Protein 4O06 (pdb70)

InterPro domains:
  IPR001478 PDZ domain [SM00228] (98-194)
  IPR035269 26S Proteasome non-ATPase regulatory subunit 9 [PTHR12651] (26-219)
  IPR036034 PDZ superfamily [G3DSA:2.30.42.10] (119-220)
  IPR036034 PDZ superfamily [SSF50156] (132-205)
  IPR040815 Nas2, N-terminal [PF18265] (31-108)
  IPR041489 PDZ domain 6 [PF17820] (136-192)

Solvent-accessible surface area: 6698 Å² total; per-residue (Å²): 76,117,87,139,213,230,110,104,160,118,183,92,79,115,45,12,0,61,4,33,94,32,63,114,36,0,5,0,49,142,7,72,8,87,74,110,3,80,5,0,6,4,11,124,3,35,30,91,60,16,66,154,40,77,44,9,99,109,31,0,83,160,23,74,100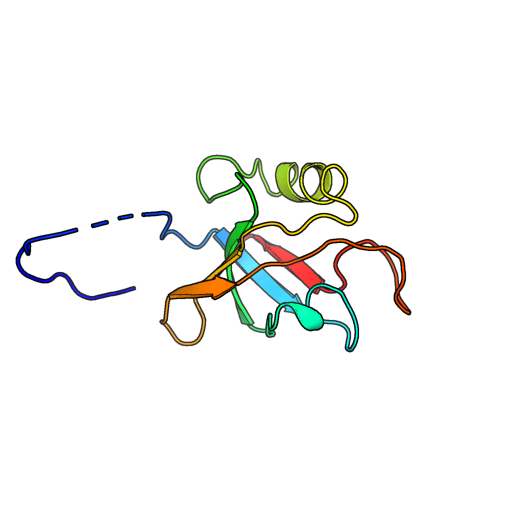,132,96,9,84,2,20,2,36,38,173,47,104,34,64,150,37,63,4,52,0,9,143,127,26,151,44,150,30,9,21,9,25,123,31,72,57,119

Sequence (102 aa):
GPLTRRASVGQYTIPFAFISEVVPGSPSSDKADIKVDDKLISIGNVHAANHSKLQNIQMVVVMKNNEDRPPLPVLLLREGQQILKTSSLTPSRNWNGRGLLGCRIQEL

Foldseek 3Di:
DDDDDDDDPDDWDDFWKFWQFADPPALQVVQVHDHGKTWADKAPDGNVPCVQVPVVLVVLVVQAQHWIWTWIADPNDIDITITHFYDPTPDDGRGRIDMHTD

CATH classification: 2.30.42.10

Nearest PDB structures (foldseek):
  4o06-assembly1_A  TM=1.010E+00  e=8.317E-19  Saccharomyces cerevisiae S288C
  5gmj-assembly1_B  TM=7.385E-01  e=9.174E-07  Mus musculus
  3wkm-assembly1_A  TM=7.591E-01  e=1.259E-03  Aquifex aeolicus VF5
  6al0-assembly1_A  TM=7.438E-01  e=6.830E-04  Aquifex aeolicus VF5
  6icf-assembly1_A  TM=7.318E-01  e=1.407E-03  Aquifex aeolicus VF5

GO terms:
  GO:0005634 nucleus (C, IDA)
  GO:0005737 cytoplasm (C, IDA)
  GO:0005829 cytosol (C, IDA)
  GO:0070682 proteasome regulatory particle assembly (P, IDA)
  GO:0044183 protein folding chaperone (F, IGI)
  GO:0070682 proteasome regulatory particle assembly (P, IGI)
  GO:0070682 proteasome regulatory particle assembly (P, IMP)
  GO:0005515 protein binding (F, IPI)

Organism: Saccharomyces cerevisiae (strain ATCC 204508 / S288c) (NCBI:txid559292)

Secondary structure (DSSP, 8-state):
-PPP------------EEEEEE-TTSHHHHTT--TTPEEEEETTB-TTTSTTTHHHHHHHHHTTTS-EEEEEEETTEEEEEEE---S-SSSSSSS-EEEEE-

Radius of gyration: 13.94 Å; Cα contacts (8 Å, |Δi|>4): 213; chains: 1; bounding box: 28×45×28 Å

Structure (mmCIF, N/CA/C/O backbone):
data_4O06
#
_entry.id   4O06
#
_cell.length_a   39.968
_cell.length_b   39.968
_cell.length_c   115.827
_cell.angle_alpha   90.000
_cell.angle_beta   90.000
_cell.angle_gamma   90.000
#
_symmetry.space_group_name_H-M   'P 41 21 2'
#
loop_
_entity.id
_entity.type
_entity.pdbx_description
1 polymer 'Probable 26S proteasome regulatory subunit p27'
2 non-polymer 'TETRAETHYLENE GLYCOL'
3 non-polymer 'SULFATE ION'
4 water water
#
loop_
_atom_site.group_PDB
_atom_site.id
_atom_site.type_symbol
_atom_site.label_atom_id
_atom_site.label_alt_id
_atom_site.label_comp_id
_atom_site.label_asym_id
_atom_site.label_entity_id
_atom_site.label_seq_id
_atom_site.pdbx_PDB_ins_code
_atom_site.Cartn_x
_atom_site.Cartn_y
_atom_site.Cartn_z
_atom_site.occupancy
_atom_site.B_iso_or_equiv
_atom_site.auth_seq_id
_atom_site.auth_comp_id
_atom_site.auth_asym_id
_atom_site.auth_atom_id
_atom_site.pdbx_PDB_model_num
ATOM 1 N N . GLY A 1 1 ? 5.190 -33.403 -18.751 1.00 24.58 115 GLY A N 1
ATOM 2 C CA . GLY A 1 1 ? 4.991 -34.278 -17.612 1.00 23.31 115 GLY A CA 1
ATOM 3 C C . GLY A 1 1 ? 5.343 -35.706 -17.978 1.00 22.24 115 GLY A C 1
ATOM 4 O O . GLY A 1 1 ? 5.648 -36.001 -19.129 1.00 23.32 115 GLY A O 1
ATOM 5 N N . PRO A 1 2 ? 5.279 -36.614 -17.010 1.00 21.95 116 PRO A N 1
ATOM 6 C CA . PRO A 1 2 ? 5.675 -37.999 -17.290 1.00 22.69 116 PRO A CA 1
ATOM 7 C C . PRO A 1 2 ? 4.745 -38.652 -18.295 1.00 22.22 116 PRO A C 1
ATOM 8 O O . PRO A 1 2 ? 3.550 -38.365 -18.345 1.00 21.34 116 PRO A O 1
ATOM 12 N N . LEU A 1 3 ? 5.315 -39.537 -19.110 1.00 23.07 117 LEU A N 1
ATOM 13 C CA . LEU A 1 3 ? 4.516 -40.333 -20.018 1.00 23.43 117 LEU A CA 1
ATOM 14 C C . LEU A 1 3 ? 3.701 -41.351 -19.218 1.00 21.27 117 LEU A C 1
ATOM 15 O O . LEU A 1 3 ? 4.036 -41.733 -18.084 1.00 22.00 117 LEU A O 1
ATOM 17 N N . THR A 1 4 ? 2.601 -41.768 -19.809 1.00 19.36 118 THR A N 1
ATOM 18 C CA . THR A 1 4 ? 1.745 -42.742 -19.164 1.00 19.17 118 THR A CA 1
ATOM 19 C C . THR A 1 4 ? 2.431 -44.080 -19.195 1.00 20.07 118 THR A C 1
ATOM 20 O O . THR A 1 4 ? 2.948 -44.507 -20.236 1.00 21.65 118 THR A O 1
ATOM 24 N N . ARG A 1 5 ? 2.454 -44.722 -18.041 1.00 20.54 119 ARG A N 1
ATOM 25 C CA . ARG A 1 5 ? 2.979 -46.064 -17.891 1.00 20.98 119 ARG A CA 1
ATOM 26 C C . ARG A 1 5 ? 1.863 -46.971 -17.402 1.00 21.37 119 ARG A C 1
ATOM 27 O O . ARG A 1 5 ? 0.878 -46.520 -16.814 1.00 21.57 119 ARG A O 1
ATOM 35 N N . ARG A 1 6 ? 2.020 -48.269 -17.641 1.00 21.51 120 ARG A N 1
ATOM 36 C CA . ARG A 1 6 ? 1.073 -49.217 -17.083 1.00 22.22 120 ARG A CA 1
ATOM 37 C C . ARG A 1 6 ? 1.096 -49.085 -15.566 1.00 20.57 120 ARG A C 1
ATOM 38 O O . ARG A 1 6 ? 2.150 -48.821 -14.979 1.00 19.96 120 ARG A O 1
ATOM 46 N N . ALA A 1 7 ? -0.069 -49.243 -14.927 1.00 20.95 121 ALA A N 1
ATOM 47 C CA . ALA A 1 7 ? -0.159 -49.074 -13.483 1.00 21.12 121 ALA A CA 1
ATOM 48 C C . ALA A 1 7 ? 0.759 -50.065 -12.790 1.00 19.42 121 ALA A C 1
ATOM 49 O O . ALA A 1 7 ? 0.993 -51.182 -13.271 1.00 19.02 121 ALA A O 1
ATOM 51 N N . SER A 1 8 ? 1.273 -49.659 -11.637 1.00 20.18 122 SER A N 1
ATOM 52 C CA . SER A 1 8 ? 2.223 -50.487 -10.918 1.00 20.34 122 SER A CA 1
ATOM 53 C C . SER A 1 8 ? 1.880 -50.530 -9.438 1.00 20.01 122 SER A C 1
ATOM 54 O O . SER A 1 8 ? 1.127 -49.703 -8.921 1.00 21.45 122 SER A O 1
ATOM 57 N N . VAL A 1 9 ? 2.446 -51.530 -8.767 1.00 18.83 123 VAL A N 1
ATOM 58 C CA . VAL A 1 9 ? 2.254 -51.656 -7.325 1.00 21.47 123 VAL A CA 1
ATOM 59 C C . VAL A 1 9 ? 2.906 -50.468 -6.637 1.00 25.90 123 VAL A C 1
ATOM 60 O O . VAL A 1 9 ? 4.055 -50.110 -6.927 1.00 26.82 123 VAL A O 1
ATOM 64 N N . GLY A 1 10 ? 2.172 -49.847 -5.733 1.00 28.82 124 GLY A N 1
ATOM 65 C CA . GLY A 1 10 ? 2.701 -48.764 -4.924 1.00 30.27 124 GLY A CA 1
ATOM 66 C C . GLY A 1 10 ? 1.563 -48.056 -4.231 1.00 31.87 124 GLY A C 1
ATOM 67 O O . GLY A 1 10 ? 0.583 -48.693 -3.837 1.00 32.69 124 GLY A O 1
ATOM 68 N N . GLN A 1 15 ? -1.431 -35.335 -6.354 1.00 26.38 129 GLN A N 1
ATOM 69 C CA . GLN A 1 15 ? -0.240 -34.773 -6.981 1.00 26.07 129 GLN A CA 1
ATOM 70 C C . GLN A 1 15 ? -0.635 -33.807 -8.084 1.00 23.82 129 GLN A C 1
ATOM 71 O O . GLN A 1 15 ? -1.230 -34.206 -9.102 1.00 25.93 129 GLN A O 1
ATOM 77 N N . TYR A 1 16 ? -0.252 -32.541 -7.936 1.00 20.97 130 TYR A N 1
ATOM 78 C CA . TYR A 1 16 ? -0.597 -31.543 -8.940 1.00 17.13 130 TYR A CA 1
ATOM 79 C C . TYR A 1 16 ? 0.344 -31.588 -10.133 1.00 14.55 130 TYR A C 1
ATOM 80 O O . TYR A 1 16 ? 1.539 -31.857 -10.003 1.00 15.27 130 TYR A O 1
ATOM 89 N N . THR A 1 17 ? -0.214 -31.269 -11.315 1.00 13.22 131 THR A N 1
ATOM 90 C CA . THR A 1 17 ? 0.526 -31.371 -12.565 1.00 12.47 131 THR A CA 1
ATOM 91 C C . THR A 1 17 ? 0.323 -30.207 -13.520 1.00 10.88 131 THR A C 1
ATOM 92 O O . THR A 1 17 ? 1.090 -30.085 -14.469 1.00 13.17 131 THR A O 1
ATOM 96 N N . ILE A 1 18 ? -0.667 -29.357 -13.325 1.00 9.94 132 ILE A N 1
ATOM 97 C CA . ILE A 1 18 ? -1.070 -28.383 -14.334 1.00 9.45 132 ILE A CA 1
ATOM 98 C C . ILE A 1 18 ? -0.303 -27.085 -14.085 1.00 8.90 132 ILE A C 1
ATOM 99 O O . ILE A 1 18 ? -0.507 -26.447 -13.034 1.00 9.03 132 ILE A O 1
ATOM 104 N N . PRO A 1 19 ? 0.559 -26.642 -14.982 1.00 8.58 133 PRO A N 1
ATOM 105 C CA . PRO A 1 19 ? 1.199 -25.341 -14.775 1.00 9.01 133 PRO A CA 1
ATOM 106 C C . PRO A 1 19 ? 0.190 -24.215 -14.807 1.00 9.00 133 PRO A C 1
ATOM 107 O O . PRO A 1 19 ? -0.749 -24.247 -15.598 1.00 10.17 133 PRO A O 1
ATOM 111 N N . PHE A 1 20 ? 0.412 -23.174 -13.988 1.00 9.35 134 PHE A N 1
ATOM 112 C CA . PHE A 1 20 ? -0.466 -22.027 -14.011 1.00 10.46 134 PHE A CA 1
ATOM 113 C C . PHE A 1 20 ? 0.241 -20.691 -14.011 1.00 10.36 134 PHE A C 1
ATOM 114 O O . PHE A 1 20 ? -0.421 -19.676 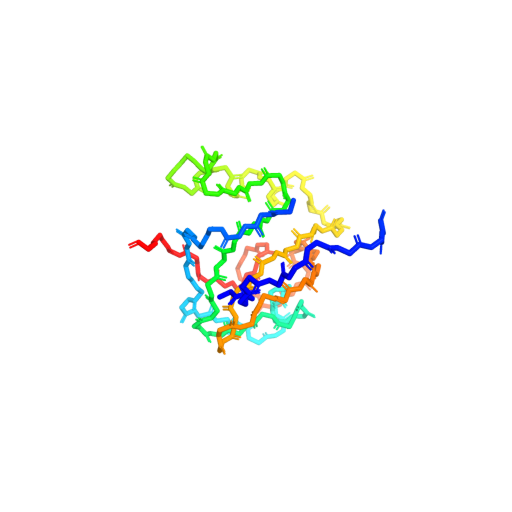-14.223 1.00 12.72 134 PHE A O 1
ATOM 122 N N . ALA A 1 21 ? 1.532 -20.636 -13.749 1.00 9.51 135 ALA A N 1
ATOM 123 C CA . ALA A 1 21 ? 2.256 -19.381 -13.685 1.00 9.95 135 ALA A CA 1
ATOM 124 C C . ALA A 1 21 ? 3.687 -19.653 -14.099 1.00 9.93 135 ALA A C 1
ATOM 125 O O . ALA A 1 21 ? 4.116 -20.792 -14.226 1.00 9.85 135 ALA A O 1
ATOM 127 N N . PHE A 1 22 ? 4.434 -18.591 -14.311 1.00 10.79 136 PHE A N 1
ATOM 128 C CA . PHE A 1 22 ? 5.836 -18.784 -14.603 1.00 12.74 136 PHE A CA 1
ATOM 129 C C . PHE A 1 22 ? 6.661 -17.748 -13.875 1.00 11.01 136 PHE A C 1
ATOM 130 O O . PHE A 1 22 ? 6.180 -16.680 -13.492 1.00 11.49 136 PHE A O 1
ATOM 138 N N . ILE A 1 23 ? 7.915 -18.112 -13.696 1.00 10.38 137 ILE A N 1
ATOM 139 C CA . ILE A 1 23 ? 8.868 -17.341 -12.918 1.00 10.96 137 ILE A CA 1
ATOM 140 C C . ILE A 1 23 ? 9.708 -16.561 -13.927 1.00 12.09 137 ILE A C 1
ATOM 141 O O . ILE A 1 23 ? 10.457 -17.147 -14.701 1.00 12.45 137 ILE A O 1
ATOM 146 N N . SER A 1 24 ? 9.594 -15.228 -13.993 1.00 14.73 138 SER A N 1
ATOM 147 C CA . SER A 1 24 ? 10.329 -14.447 -15.006 1.00 16.69 138 SER A CA 1
ATOM 148 C C . SER A 1 24 ? 11.592 -13.800 -14.458 1.00 16.45 138 SER A C 1
ATOM 149 O O . SER A 1 24 ? 12.437 -13.388 -15.252 1.00 18.43 138 SER A O 1
ATOM 152 N N . GLU A 1 25 ? 11.748 -13.721 -13.126 1.00 14.22 139 GLU A N 1
ATOM 153 C CA . GLU A 1 25 ? 12.943 -13.087 -12.591 1.00 13.50 139 GLU A CA 1
ATOM 154 C C . GLU A 1 25 ? 13.161 -13.739 -11.218 1.00 13.80 139 GLU A C 1
ATOM 155 O O . GLU A 1 25 ? 12.198 -14.132 -10.538 1.00 15.61 139 GLU A O 1
ATOM 161 N N . VAL A 1 26 ? 14.428 -13.848 -10.797 1.00 10.91 140 VAL A N 1
ATOM 162 C CA . VAL A 1 26 ? 14.808 -14.378 -9.473 1.00 10.82 140 VAL A CA 1
ATOM 163 C C . VAL A 1 26 ? 15.961 -13.534 -8.948 1.00 11.69 140 VAL A C 1
ATOM 164 O O . VAL A 1 26 ? 17.001 -13.441 -9.603 1.00 13.25 140 VAL A O 1
ATOM 168 N N . VAL A 1 27 ? 15.788 -12.935 -7.775 1.00 12.11 141 VAL A N 1
ATOM 169 C CA . VAL A 1 27 ? 16.839 -12.108 -7.181 1.00 13.22 141 VAL A CA 1
ATOM 170 C C . VAL A 1 27 ? 17.846 -13.017 -6.484 1.00 13.12 141 VAL A C 1
ATOM 171 O O . VAL A 1 27 ? 17.448 -13.849 -5.656 1.00 12.63 141 VAL A O 1
ATOM 175 N N . PRO A 1 28 ? 19.145 -12.872 -6.749 1.00 14.31 142 PRO A N 1
ATOM 176 C CA . PRO A 1 28 ? 20.117 -13.705 -6.043 1.00 15.33 142 PRO A CA 1
ATOM 177 C C . PRO A 1 28 ? 20.000 -13.503 -4.541 1.00 15.73 142 PRO A C 1
ATOM 178 O O . PRO A 1 28 ? 19.871 -12.374 -4.056 1.00 16.86 142 PRO A O 1
ATOM 182 N N . GLY A 1 29 ? 20.065 -14.604 -3.792 1.00 15.13 143 GLY A N 1
ATOM 183 C CA . GLY A 1 29 ? 20.030 -14.564 -2.347 1.00 15.64 143 GLY A CA 1
ATOM 184 C C . GLY A 1 29 ? 18.644 -14.513 -1.757 1.00 13.61 143 GLY A C 1
ATOM 185 O O . GLY A 1 29 ? 18.508 -14.501 -0.527 1.00 15.74 143 GLY A O 1
ATOM 186 N N . SER A 1 30 ? 17.618 -14.469 -2.583 1.00 11.59 144 SER A N 1
ATOM 187 C CA . SER A 1 30 ? 16.259 -14.421 -2.096 1.00 10.91 144 SER A CA 1
ATOM 188 C C . SER A 1 30 ? 15.785 -15.785 -1.660 1.00 9.74 144 SER A C 1
ATOM 189 O O . SER A 1 30 ? 16.387 -16.806 -1.987 1.00 10.03 144 SER A O 1
ATOM 192 N N . PRO A 1 31 ? 14.642 -15.827 -0.977 1.00 10.10 145 PRO A N 1
ATOM 193 C CA . PRO A 1 31 ? 14.052 -17.119 -0.632 1.00 9.57 145 PRO A CA 1
ATOM 194 C C . PRO A 1 31 ? 13.804 -18.001 -1.852 1.00 9.56 145 PRO A C 1
ATOM 195 O O . PRO A 1 31 ? 14.001 -19.220 -1.808 1.00 9.53 145 PRO A O 1
ATOM 199 N N . SER A 1 32 ? 13.392 -17.400 -2.960 1.00 8.47 146 SER A N 1
ATOM 200 C CA A SER A 1 32 ? 13.157 -18.181 -4.165 0.57 8.63 146 SER A CA 1
ATOM 201 C CA B SER A 1 32 ? 13.161 -18.173 -4.172 0.43 8.68 146 SER A CA 1
ATOM 202 C C . SER A 1 32 ? 14.457 -18.738 -4.722 1.00 8.42 146 SER A C 1
ATOM 203 O O . SER A 1 32 ? 14.512 -19.896 -5.138 1.00 8.54 146 SER A O 1
ATOM 208 N N . ASP A 1 33 ? 15.515 -17.950 -4.720 1.00 8.51 147 ASP A N 1
ATOM 209 C CA . ASP A 1 33 ? 16.797 -18.462 -5.133 1.00 9.39 147 ASP A CA 1
ATOM 210 C C . ASP A 1 33 ? 17.234 -19.612 -4.237 1.00 9.23 147 ASP A C 1
ATOM 211 O O . ASP A 1 33 ? 17.721 -20.653 -4.713 1.00 9.98 147 ASP A O 1
ATOM 216 N N . LYS A 1 34 ? 17.064 -19.450 -2.922 1.00 9.70 148 LYS A N 1
ATOM 217 C CA . LYS A 1 34 ? 17.478 -20.473 -1.968 1.00 10.28 148 LYS A CA 1
ATOM 218 C C . LYS A 1 34 ? 16.708 -21.764 -2.145 1.00 9.69 148 LYS A C 1
ATOM 219 O O . LYS A 1 34 ? 17.255 -22.840 -1.878 1.00 11.30 148 LYS A O 1
ATOM 225 N N . ALA A 1 35 ? 15.468 -21.691 -2.607 1.00 9.25 149 ALA A N 1
ATOM 226 C CA . ALA A 1 35 ? 14.625 -22.834 -2.914 1.00 9.55 149 ALA A CA 1
ATOM 227 C C . ALA A 1 35 ? 15.007 -23.506 -4.228 1.00 9.95 149 ALA A C 1
ATOM 228 O O . ALA A 1 35 ? 14.386 -24.499 -4.631 1.00 11.25 149 ALA A O 1
ATOM 230 N N . ASP A 1 36 ? 16.015 -22.990 -4.902 1.00 9.68 150 ASP A N 1
ATOM 231 C CA . ASP A 1 36 ? 16.490 -23.512 -6.184 1.00 10.90 150 ASP A CA 1
ATOM 232 C C . ASP A 1 36 ? 15.550 -23.218 -7.337 1.00 11.03 150 ASP A C 1
ATOM 233 O O . ASP A 1 36 ? 15.640 -23.897 -8.348 1.00 13.20 150 ASP A O 1
ATOM 238 N N . ILE A 1 37 ? 14.701 -22.225 -7.218 1.00 9.37 151 ILE A N 1
ATOM 239 C CA . ILE A 1 37 ? 13.828 -21.818 -8.308 1.00 9.34 151 ILE A CA 1
ATOM 240 C C . ILE A 1 37 ? 14.621 -21.041 -9.350 1.00 9.44 151 ILE A C 1
ATOM 241 O O . ILE A 1 37 ? 15.494 -20.249 -9.014 1.00 10.49 151 ILE A O 1
ATOM 246 N N . LYS A 1 38 ? 14.312 -21.272 -10.620 1.00 9.91 152 LYS A N 1
ATOM 247 C CA . LYS A 1 38 ? 15.054 -20.714 -11.740 1.00 10.41 152 LYS A CA 1
ATOM 248 C C . LYS A 1 38 ? 14.122 -19.941 -12.652 1.00 9.39 152 LYS A C 1
ATOM 249 O O . LYS A 1 38 ? 12.943 -20.275 -12.815 1.00 9.70 152 LYS A O 1
ATOM 255 N N . VAL A 1 39 ? 14.674 -18.933 -13.308 1.00 10.00 153 VAL A N 1
ATOM 256 C CA . VAL A 1 39 ? 13.936 -18.232 -14.342 1.00 10.81 153 VAL A CA 1
ATOM 257 C C . VAL A 1 39 ? 13.452 -19.220 -15.382 1.00 10.54 153 VAL A C 1
ATOM 258 O O . VAL A 1 39 ? 14.153 -20.163 -15.741 1.00 11.14 153 VAL A O 1
ATOM 262 N N . ASP A 1 40 ? 12.215 -19.026 -15.822 1.00 10.68 154 ASP A N 1
ATOM 263 C CA . ASP A 1 40 ? 11.501 -19.841 -16.807 1.00 12.26 154 ASP A CA 1
ATOM 264 C C . ASP A 1 40 ? 10.892 -21.095 -16.213 1.00 10.93 154 ASP A C 1
ATOM 265 O O . ASP A 1 40 ? 10.187 -21.802 -16.945 1.00 12.84 154 ASP A O 1
ATOM 270 N N . ASP A 1 41 ? 11.107 -21.395 -14.935 1.00 9.40 155 ASP A N 1
ATOM 271 C CA . ASP A 1 41 ? 10.317 -22.446 -14.332 1.00 8.85 155 ASP A CA 1
ATOM 272 C C . ASP A 1 41 ? 8.846 -22.079 -14.448 1.00 8.82 155 ASP A C 1
ATOM 273 O O . ASP A 1 41 ? 8.458 -20.921 -14.329 1.00 10.23 155 ASP A O 1
ATOM 278 N N . LYS A 1 42 ? 8.020 -23.087 -14.617 1.00 8.66 156 LYS A N 1
ATOM 279 C CA . LYS A 1 42 ? 6.569 -22.926 -14.532 1.00 8.78 156 LYS A CA 1
ATOM 280 C C . LYS A 1 42 ? 6.100 -23.440 -13.178 1.00 9.00 156 LYS A C 1
ATOM 281 O O . LYS A 1 42 ? 6.510 -24.509 -12.732 1.00 13.44 156 LYS A O 1
ATOM 287 N N . LEU A 1 43 ? 5.269 -22.677 -12.514 1.00 8.36 157 LEU A N 1
ATOM 288 C CA . LEU A 1 43 ? 4.760 -23.032 -11.211 1.00 8.41 157 LEU A CA 1
ATOM 289 C C . LEU A 1 43 ? 3.532 -23.920 -11.361 1.00 8.41 157 LEU A C 1
ATOM 290 O O . LEU A 1 43 ? 2.586 -23.575 -12.083 1.00 9.33 157 LEU A O 1
ATOM 295 N N . ILE A 1 44 ? 3.544 -25.048 -10.659 1.00 8.14 158 ILE A N 1
ATOM 296 C CA . ILE A 1 44 ? 2.417 -25.983 -10.582 1.00 8.92 158 ILE A CA 1
ATOM 297 C C . ILE A 1 44 ? 1.704 -25.869 -9.233 1.00 9.61 158 ILE A C 1
ATOM 298 O O . ILE A 1 44 ? 0.480 -25.931 -9.156 1.00 10.92 158 ILE A O 1
ATOM 303 N N . SER A 1 45 ? 2.437 -25.643 -8.136 1.00 9.56 159 SER A N 1
ATOM 304 C CA . SER A 1 45 ? 1.765 -25.4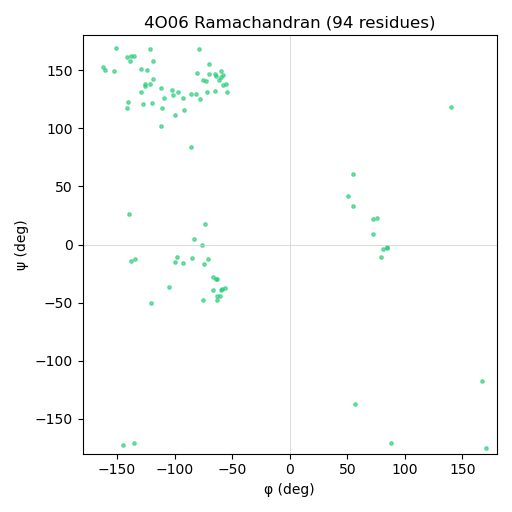27 -6.853 1.00 9.98 159 SER A CA 1
ATOM 305 C C . SER A 1 45 ? 2.709 -24.730 -5.898 1.00 8.95 159 SER A C 1
ATOM 306 O O . SER A 1 45 ? 3.929 -24.889 -5.973 1.00 8.76 159 SER A O 1
ATOM 309 N N . ILE A 1 46 ? 2.128 -23.952 -4.991 1.00 10.28 160 ILE A N 1
ATOM 310 C CA . ILE A 1 46 ? 2.871 -23.346 -3.887 1.00 10.62 160 ILE A CA 1
ATOM 311 C C . ILE A 1 46 ? 1.955 -23.414 -2.675 1.00 11.73 160 ILE A C 1
ATOM 312 O O . ILE A 1 46 ? 0.825 -22.918 -2.718 1.00 12.37 160 ILE A O 1
ATOM 317 N N . GLY A 1 47 ? 2.391 -24.140 -1.659 1.00 13.07 161 GLY A N 1
ATOM 318 C CA . GLY A 1 47 ? 1.459 -24.446 -0.588 1.00 15.27 161 GLY A CA 1
ATOM 319 C C . GLY A 1 47 ? 0.248 -25.140 -1.152 1.00 16.41 161 GLY A C 1
ATOM 320 O O . GLY A 1 47 ? 0.343 -26.033 -1.996 1.00 16.03 161 GLY A O 1
ATOM 321 N N . ASN A 1 48 ? -0.925 -24.735 -0.674 1.00 18.71 162 ASN A N 1
ATOM 322 C CA . ASN A 1 48 ? -2.175 -25.318 -1.137 1.00 20.19 162 ASN A CA 1
ATOM 323 C C . ASN A 1 48 ? -2.694 -24.707 -2.418 1.00 19.06 162 ASN A C 1
ATOM 324 O O . ASN A 1 48 ? -3.805 -25.076 -2.844 1.00 21.03 162 ASN A O 1
ATOM 329 N N . VAL A 1 49 ? -1.932 -23.786 -3.044 1.00 16.85 163 VAL A N 1
ATOM 330 C CA . VAL A 1 49 ? -2.373 -23.062 -4.237 1.00 14.93 163 VAL A CA 1
ATOM 331 C C . VAL A 1 49 ? -1.896 -23.805 -5.488 1.00 13.36 163 VAL A C 1
ATOM 332 O O . VAL A 1 49 ? -0.699 -24.078 -5.644 1.00 12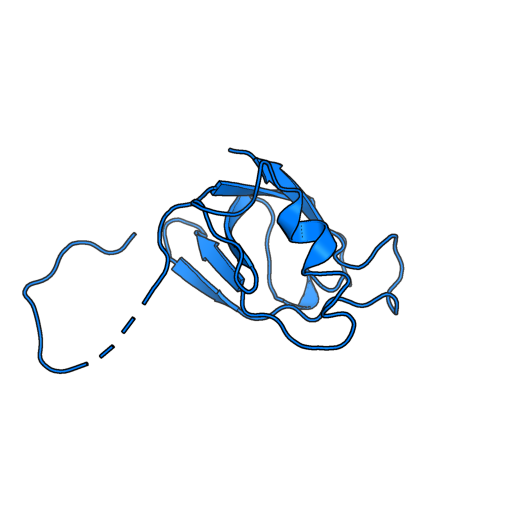.84 163 VAL A O 1
ATOM 336 N N . HIS A 1 50 ? -2.834 -24.107 -6.378 1.00 13.22 164 HIS A N 1
ATOM 337 C CA . HIS A 1 50 ? -2.564 -24.815 -7.612 1.00 13.41 164 HIS A CA 1
ATOM 338 C C . HIS A 1 50 ? -3.491 -24.267 -8.685 1.00 12.53 164 HIS A C 1
ATOM 339 O O . HIS A 1 50 ? -4.129 -23.240 -8.507 1.00 13.53 164 HIS A O 1
ATOM 346 N N . ALA A 1 51 ? -3.503 -24.911 -9.859 1.00 12.44 165 ALA A N 1
ATOM 347 C CA . ALA A 1 51 ? -4.132 -24.275 -11.014 1.00 13.02 165 ALA A CA 1
ATOM 348 C C . ALA A 1 51 ? -5.586 -23.970 -10.749 1.00 15.40 165 ALA A C 1
ATOM 349 O O . ALA A 1 51 ? -6.087 -22.963 -11.230 1.00 16.76 165 ALA A O 1
ATOM 351 N N . ALA A 1 52 ? -6.293 -24.862 -10.042 1.00 16.32 166 ALA A N 1
ATOM 352 C CA . ALA A 1 52 ? -7.719 -24.699 -9.812 1.00 18.13 166 ALA A CA 1
ATOM 353 C C . ALA A 1 52 ? -8.074 -23.630 -8.775 1.00 17.60 166 ALA A C 1
ATOM 354 O O . ALA A 1 52 ? -9.239 -23.229 -8.737 1.00 19.07 166 ALA A O 1
ATOM 356 N N . ASN A 1 53 ? -7.138 -23.168 -7.914 1.00 16.65 167 ASN A N 1
ATOM 357 C CA . ASN A 1 53 ? -7.555 -22.326 -6.794 1.00 17.09 167 ASN A CA 1
ATOM 358 C C . ASN A 1 53 ? -6.617 -21.165 -6.503 1.00 18.03 167 ASN A C 1
ATOM 359 O O . ASN A 1 53 ? -6.551 -20.701 -5.357 1.00 21.71 167 ASN A O 1
ATOM 364 N N . HIS A 1 54 ? -5.869 -20.668 -7.481 1.00 17.41 168 HIS A N 1
ATOM 365 C CA . HIS A 1 54 ? -4.956 -19.556 -7.190 1.00 16.70 168 HIS A CA 1
ATOM 366 C C . HIS A 1 54 ? -5.635 -18.194 -7.261 1.00 18.72 168 HIS A C 1
ATOM 367 O O . HIS A 1 54 ? -5.049 -17.212 -6.774 1.00 19.47 168 HIS A O 1
ATOM 374 N N . SER A 1 55 ? -6.860 -18.130 -7.794 1.00 20.07 169 SER A N 1
ATOM 375 C CA . SER A 1 55 ? -7.663 -16.915 -7.835 1.00 22.47 169 SER A CA 1
ATOM 376 C C . SER A 1 55 ? -6.895 -15.773 -8.499 1.00 21.91 169 SER A C 1
ATOM 377 O O . SER A 1 55 ? -6.641 -14.727 -7.892 1.00 23.18 169 SER A O 1
ATOM 380 N N . LYS A 1 56 ? -6.523 -15.999 -9.766 1.00 21.94 170 LYS A N 1
ATOM 381 C CA . LYS A 1 56 ? -5.759 -15.014 -10.541 1.00 21.90 170 LYS A CA 1
ATOM 382 C C . LYS A 1 56 ? -4.540 -14.528 -9.760 1.00 21.06 170 LYS A C 1
ATOM 383 O O . LYS A 1 56 ? -4.250 -13.330 -9.712 1.00 22.35 170 LYS A O 1
ATOM 389 N N . LEU A 1 57 ? -3.867 -15.467 -9.096 1.00 18.33 171 LEU A N 1
ATOM 390 C CA . LEU A 1 57 ? -2.645 -15.304 -8.311 1.00 18.35 171 LEU A CA 1
ATOM 391 C C . LEU A 1 57 ? -2.840 -14.726 -6.919 1.00 20.25 171 LEU A C 1
ATOM 392 O O . LEU A 1 57 ? -1.880 -14.751 -6.136 1.00 20.76 171 LEU A O 1
ATOM 397 N N . GLN A 1 58 ? -4.019 -14.210 -6.569 1.00 21.80 172 GLN A N 1
ATOM 398 C CA . GLN A 1 58 ? -4.148 -13.511 -5.289 1.00 23.62 172 GLN A CA 1
ATOM 399 C C . GLN A 1 58 ? -3.903 -14.440 -4.107 1.00 22.68 172 GLN A C 1
ATOM 400 O O . GLN A 1 58 ? -3.404 -14.012 -3.053 1.00 24.65 172 GLN A O 1
ATOM 403 N N . ASN A 1 59 ? -4.214 -15.716 -4.263 1.00 22.68 173 ASN A N 1
ATOM 404 C CA . ASN A 1 59 ? -4.015 -16.610 -3.145 1.00 22.97 173 ASN A CA 1
ATOM 405 C C . ASN A 1 59 ? -2.549 -16.861 -2.863 1.00 22.43 173 ASN A C 1
ATOM 406 O O . ASN A 1 59 ? -2.217 -17.351 -1.779 1.00 24.28 173 ASN A O 1
ATOM 411 N N . ILE A 1 60 ? -1.647 -16.483 -3.755 1.00 19.94 174 ILE A N 1
ATOM 412 C CA . ILE A 1 60 ? -0.233 -16.714 -3.494 1.00 17.06 174 ILE A CA 1
ATOM 413 C C . ILE A 1 60 ? 0.294 -15.723 -2.476 1.00 17.57 174 ILE A C 1
ATOM 414 O O . ILE A 1 60 ? 0.990 -16.107 -1.536 1.00 16.13 174 ILE A O 1
ATOM 419 N N . GLN A 1 61 ? -0.002 -14.439 -2.643 1.00 19.12 175 GLN A N 1
ATOM 420 C CA . GLN A 1 61 ? 0.523 -13.456 -1.707 1.00 22.65 175 GLN A CA 1
ATOM 421 C C . GLN A 1 61 ? 0.039 -13.761 -0.300 1.00 22.95 175 GLN A C 1
ATOM 422 O O . GLN A 1 61 ? 0.809 -13.678 0.671 1.00 22.20 175 GLN A O 1
ATOM 428 N N . MET A 1 62 ? -1.220 -14.184 -0.186 1.00 24.65 176 MET A N 1
ATOM 429 C CA . MET A 1 62 ? -1.789 -14.527 1.112 1.00 25.73 176 MET A CA 1
ATOM 430 C C . MET A 1 62 ? -1.053 -15.698 1.736 1.00 24.01 176 MET A C 1
ATOM 431 O O . MET A 1 62 ? -0.704 -15.679 2.932 1.00 24.88 176 MET A O 1
ATOM 436 N N . VAL A 1 63 ? -0.833 -16.750 0.956 1.00 21.54 177 VAL A N 1
ATOM 437 C CA . VAL A 1 63 ? -0.234 -17.966 1.478 1.00 19.87 177 VAL A CA 1
ATOM 438 C C . VAL A 1 63 ? 1.202 -17.719 1.894 1.00 16.07 177 VAL A C 1
ATOM 439 O O . VAL A 1 63 ? 1.655 -18.210 2.934 1.00 15.77 177 VAL A O 1
ATOM 443 N N . VAL A 1 64 ? 1.938 -16.930 1.123 1.00 13.54 178 VAL A N 1
ATOM 444 C CA A VAL A 1 64 ? 3.327 -16.635 1.439 0.46 12.58 178 VAL A CA 1
ATOM 445 C CA B VAL A 1 64 ? 3.327 -16.705 1.507 0.54 13.02 178 VAL A CA 1
ATOM 446 C C . VAL A 1 64 ? 3.427 -15.808 2.724 1.00 13.22 178 VAL A C 1
ATOM 447 O O . VAL A 1 64 ? 4.290 -16.036 3.575 1.00 13.02 178 VAL A O 1
ATOM 454 N N . MET A 1 65 ? 2.546 -14.819 2.867 1.00 14.36 179 MET A N 1
ATOM 455 C CA . MET A 1 65 ? 2.569 -14.006 4.080 1.00 16.17 179 MET A CA 1
ATOM 456 C C . MET A 1 65 ? 2.263 -14.863 5.297 1.00 15.24 179 MET A C 1
ATOM 457 O O . MET A 1 65 ? 2.938 -14.757 6.331 1.00 15.18 179 MET A O 1
ATOM 462 N N . LYS A 1 66 ? 1.257 -15.731 5.202 1.00 14.86 180 LYS A N 1
ATOM 463 C CA . LYS A 1 66 ? 0.871 -16.548 6.346 1.00 15.15 180 LYS A CA 1
ATOM 464 C C . LYS A 1 66 ? 1.951 -17.546 6.709 1.00 13.11 180 LYS A C 1
ATOM 465 O O . LYS A 1 66 ? 2.067 -17.933 7.884 1.00 13.93 180 LYS A O 1
ATOM 471 N N . ASN A 1 67 ? 2.757 -17.958 5.732 1.00 12.75 181 ASN A N 1
ATOM 472 C CA A ASN A 1 67 ? 3.823 -18.925 5.952 0.59 12.13 181 ASN A CA 1
ATOM 473 C CA B ASN A 1 67 ? 3.832 -18.921 5.895 0.41 11.92 181 ASN A CA 1
ATOM 474 C C . ASN A 1 67 ? 5.187 -18.271 6.115 1.00 11.28 181 ASN A C 1
ATOM 475 O O . ASN A 1 67 ? 6.205 -18.947 6.004 1.00 11.60 181 ASN A O 1
ATOM 484 N N . GLU A 1 68 ? 5.224 -17.006 6.524 1.00 11.41 182 GLU A N 1
ATOM 485 C CA . GLU A 1 68 ? 6.493 -16.365 6.768 1.00 11.16 182 GLU A CA 1
ATOM 486 C C . GLU A 1 68 ? 7.300 -17.198 7.753 1.00 10.41 182 GLU A C 1
ATOM 487 O O . GLU A 1 68 ? 6.802 -17.617 8.821 1.00 11.22 182 GLU A O 1
ATOM 493 N N . ASP A 1 69 ? 8.547 -17.450 7.395 1.00 9.85 183 ASP A N 1
ATOM 494 C CA . ASP A 1 69 ? 9.525 -18.160 8.228 1.00 10.15 183 ASP A CA 1
ATOM 495 C C . ASP A 1 69 ? 9.250 -19.658 8.344 1.00 10.98 183 ASP A C 1
ATOM 496 O O . ASP A 1 69 ? 9.943 -20.336 9.117 1.00 12.73 183 ASP A O 1
ATOM 501 N N . ARG A 1 70 ? 8.303 -20.206 7.573 1.00 10.13 184 ARG A N 1
ATOM 502 C CA . ARG A 1 70 ? 7.982 -21.625 7.607 1.00 10.00 184 ARG A CA 1
ATOM 503 C C . ARG A 1 70 ? 8.082 -22.192 6.188 1.00 10.05 184 ARG A C 1
ATOM 504 O O . ARG A 1 70 ? 7.701 -21.530 5.217 1.00 12.09 184 ARG A O 1
ATOM 512 N N . PRO A 1 71 ? 8.649 -23.375 6.026 1.00 11.24 185 PRO A N 1
ATOM 513 C CA A PRO A 1 71 ? 8.774 -23.946 4.682 0.42 10.58 185 PRO A CA 1
ATOM 514 C CA B PRO A 1 71 ? 8.775 -23.946 4.678 0.58 10.18 185 PRO A CA 1
ATOM 515 C C . PRO A 1 71 ? 7.422 -24.297 4.074 1.00 10.63 185 PRO A C 1
ATOM 516 O O . PRO A 1 71 ? 6.534 -24.817 4.732 1.00 13.94 185 PRO A O 1
ATOM 523 N N . LEU A 1 72 ? 7.293 -24.041 2.779 1.00 10.60 186 LEU A N 1
ATOM 524 C CA . LEU A 1 72 ? 6.115 -24.329 1.960 1.00 13.13 186 LEU A CA 1
ATOM 525 C C . LEU A 1 72 ? 6.509 -25.249 0.822 1.00 10.61 186 LEU A C 1
ATOM 526 O O . LEU A 1 72 ? 7.507 -24.965 0.157 1.00 11.36 186 LEU A O 1
ATOM 531 N N . PRO A 1 73 ? 5.712 -26.257 0.479 1.00 11.22 187 PRO A N 1
ATOM 532 C CA . PRO A 1 73 ? 6.036 -27.069 -0.697 1.00 11.59 187 PRO A CA 1
ATOM 533 C C . PRO A 1 73 ? 5.785 -26.318 -1.982 1.00 10.83 187 PRO A C 1
ATOM 534 O O . PRO A 1 73 ? 4.805 -25.595 -2.112 1.00 12.57 187 PRO A O 1
ATOM 538 N N . VAL A 1 74 ? 6.682 -26.512 -2.937 1.00 9.48 188 VAL A N 1
ATOM 539 C CA . VAL A 1 74 ? 6.553 -25.932 -4.277 1.00 9.18 188 VAL A CA 1
ATOM 540 C C . VAL A 1 74 ? 6.744 -27.042 -5.293 1.00 9.26 188 VAL A C 1
ATOM 541 O O . VAL A 1 74 ? 7.699 -27.805 -5.208 1.00 12.79 188 VAL A O 1
ATOM 545 N N . LEU A 1 75 ? 5.840 -27.115 -6.255 1.00 8.76 189 LEU A N 1
ATOM 546 C CA . LEU A 1 75 ? 5.994 -27.977 -7.422 1.00 8.78 189 LEU A CA 1
ATOM 547 C C . LEU A 1 75 ? 6.174 -27.083 -8.628 1.00 8.35 189 LEU A C 1
ATOM 548 O O . LEU A 1 75 ? 5.431 -26.114 -8.816 1.00 8.87 189 LEU A O 1
ATOM 553 N N . LEU A 1 76 ? 7.140 -27.434 -9.463 1.00 8.08 190 LEU A N 1
ATOM 554 C CA . LEU A 1 76 ? 7.407 -26.654 -10.648 1.00 9.22 190 LEU A CA 1
ATOM 555 C C . LEU A 1 76 ? 7.745 -27.575 -11.803 1.00 8.26 190 LEU A C 1
ATOM 556 O O . LEU A 1 76 ? 8.085 -28.735 -11.629 1.00 9.08 190 LEU A O 1
ATOM 561 N N . LEU A 1 77 ? 7.637 -27.022 -12.996 1.00 8.08 191 LEU A N 1
ATOM 562 C CA . LEU A 1 77 ? 8.009 -27.692 -14.237 1.00 8.22 191 LEU A CA 1
ATOM 563 C C . LEU A 1 77 ? 9.243 -27.002 -14.785 1.00 7.91 191 LEU A C 1
ATOM 564 O O . LEU A 1 77 ? 9.216 -25.795 -15.062 1.00 9.33 191 LEU A O 1
ATOM 569 N N . ARG A 1 78 ? 10.339 -27.739 -14.875 1.00 8.31 192 ARG A N 1
ATOM 570 C CA . ARG A 1 78 ? 11.609 -27.202 -15.362 1.00 9.12 192 ARG A CA 1
ATOM 571 C C . ARG A 1 78 ? 12.084 -28.113 -16.474 1.00 9.80 192 ARG A C 1
ATOM 572 O O . ARG A 1 78 ? 12.285 -29.303 -16.248 1.00 10.09 192 ARG A O 1
ATOM 580 N N . GLU A 1 79 ? 12.268 -27.561 -17.678 1.00 10.96 193 GLU A N 1
ATOM 581 C CA . GLU A 1 79 ? 12.781 -28.355 -18.787 1.00 13.29 193 GLU A CA 1
ATOM 582 C C . GLU A 1 79 ? 11.922 -29.593 -19.003 1.00 12.51 193 GLU A C 1
ATOM 583 O O . GLU A 1 79 ? 12.423 -30.644 -19.393 1.00 14.57 193 GLU A O 1
ATOM 589 N N . GLY A 1 80 ? 10.617 -29.481 -18.743 1.00 12.29 194 GLY A N 1
ATOM 590 C CA . GLY A 1 80 ? 9.718 -30.608 -18.905 1.00 12.42 194 GLY A CA 1
ATOM 591 C C . GLY A 1 80 ? 9.607 -31.592 -17.751 1.00 12.07 194 GLY A C 1
ATOM 592 O O . GLY A 1 80 ? 8.819 -32.550 -17.840 1.00 14.11 194 GLY A O 1
ATOM 593 N N . GLN A 1 81 ? 10.378 -31.399 -16.696 1.00 11.00 195 GLN A N 1
ATOM 594 C CA A GLN A 1 81 ? 10.438 -32.282 -15.545 0.48 12.41 195 GLN A CA 1
ATOM 595 C CA B GLN A 1 81 ? 10.408 -32.293 -15.549 0.52 12.28 195 GLN A CA 1
ATOM 596 C C . GLN A 1 81 ? 9.709 -31.621 -14.382 1.00 11.63 195 GLN A C 1
AT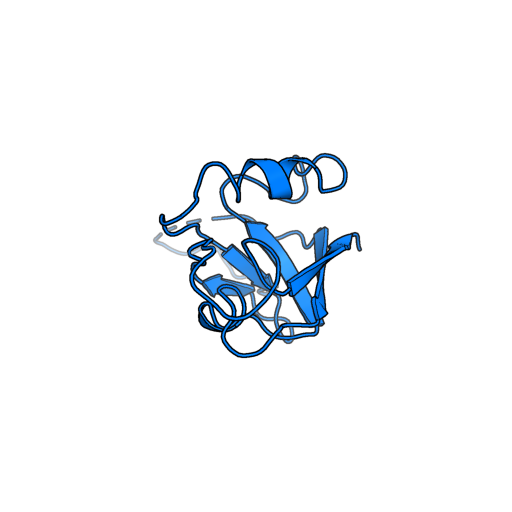OM 597 O O . GLN A 1 81 ? 9.970 -30.455 -14.080 1.00 11.04 195 GLN A O 1
ATOM 608 N N . ILE A 1 82 ? 8.817 -32.350 -13.730 1.00 12.32 196 ILE A N 1
ATOM 609 C CA . ILE A 1 82 ? 8.229 -31.852 -12.487 1.00 12.75 196 ILE A CA 1
ATOM 610 C C . ILE A 1 82 ? 9.229 -32.037 -11.343 1.00 12.45 196 ILE A C 1
ATOM 611 O O . ILE A 1 82 ? 9.750 -33.135 -11.125 1.00 16.34 196 ILE A O 1
ATOM 616 N N . LEU A 1 83 ? 9.525 -30.951 -10.644 1.00 9.83 197 LEU A N 1
ATOM 617 C CA . LEU A 1 83 ? 10.437 -30.942 -9.507 1.00 10.33 197 LEU A CA 1
ATOM 618 C C . LEU A 1 83 ? 9.661 -30.500 -8.284 1.00 9.59 197 LEU A C 1
ATOM 619 O O . LEU A 1 83 ? 8.825 -29.610 -8.340 1.00 10.31 197 LEU A O 1
ATOM 624 N N . LYS A 1 84 ? 9.977 -31.105 -7.159 1.00 9.81 198 LYS A N 1
ATOM 625 C CA . LYS A 1 84 ? 9.425 -30.709 -5.864 1.00 10.10 198 LYS A CA 1
ATOM 626 C C . LYS A 1 84 ? 10.518 -30.051 -5.039 1.00 9.58 198 LYS A C 1
ATOM 627 O O . LYS A 1 84 ? 11.562 -30.645 -4.809 1.00 11.86 198 LYS A O 1
ATOM 633 N N . THR A 1 85 ? 10.257 -28.848 -4.563 1.00 9.72 199 THR A N 1
ATOM 634 C CA . THR A 1 85 ? 11.179 -28.157 -3.679 1.00 9.24 199 THR A CA 1
ATOM 635 C C . THR A 1 85 ? 10.355 -27.554 -2.541 1.00 8.68 199 THR A C 1
ATOM 636 O O . THR A 1 85 ? 9.181 -27.887 -2.338 1.00 9.11 199 THR A O 1
ATOM 640 N N . SER A 1 86 ? 11.018 -26.740 -1.752 1.00 8.38 200 SER A N 1
ATOM 641 C CA A SER A 1 86 ? 10.396 -26.032 -0.652 0.74 8.62 200 SER A CA 1
ATOM 642 C CA B SER A 1 86 ? 10.412 -26.047 -0.635 0.26 9.04 200 SER A CA 1
ATOM 643 C C . SER A 1 86 ? 10.969 -24.635 -0.592 1.00 8.82 200 SER A C 1
ATOM 644 O O . SER A 1 86 ? 12.151 -24.431 -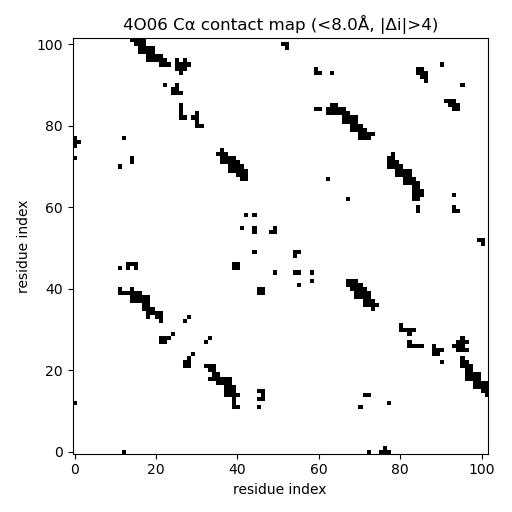0.859 1.00 10.52 200 SER A O 1
ATOM 649 N N . LEU A 1 87 ? 10.127 -23.701 -0.233 1.00 8.73 201 LEU A N 1
ATOM 650 C CA . LEU A 1 87 ? 10.475 -22.305 -0.123 1.00 9.05 201 LEU A CA 1
ATOM 651 C C . LEU A 1 87 ? 10.088 -21.838 1.269 1.00 9.18 201 LEU A C 1
ATOM 652 O O . LEU A 1 87 ? 8.985 -22.117 1.722 1.00 11.25 201 LEU A O 1
ATOM 657 N N . THR A 1 88 ? 10.955 -21.071 1.907 1.00 8.91 202 THR A N 1
ATOM 658 C CA . THR A 1 88 ? 10.646 -20.467 3.200 1.00 9.37 202 THR A CA 1
ATOM 659 C C . THR A 1 88 ? 10.542 -18.967 2.982 1.00 8.93 202 THR A C 1
ATOM 660 O O . THR A 1 88 ? 11.566 -18.282 2.838 1.00 9.90 202 THR A O 1
ATOM 664 N N . PRO A 1 89 ? 9.336 -18.416 2.902 1.00 9.19 203 PRO A N 1
ATOM 665 C CA . PRO A 1 89 ? 9.218 -16.969 2.700 1.00 9.66 203 PRO A CA 1
ATOM 666 C C . PRO A 1 89 ? 9.854 -16.241 3.870 1.00 10.26 203 PRO A C 1
ATOM 667 O O . PRO A 1 89 ? 9.726 -16.676 5.018 1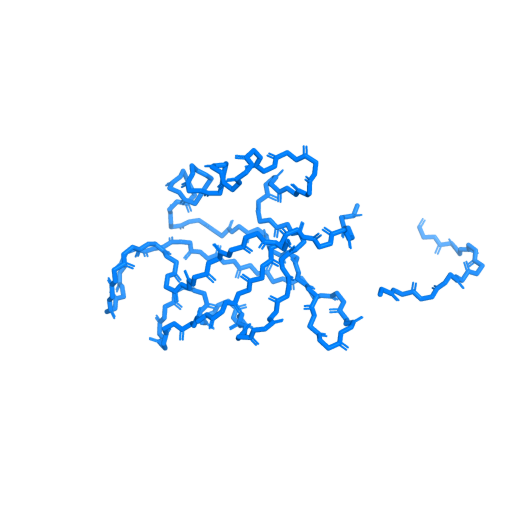.00 10.77 203 PRO A O 1
ATOM 671 N N . SER A 1 90 ? 10.532 -15.130 3.612 1.00 11.00 204 SER A N 1
ATOM 672 C CA . SER A 1 90 ? 11.282 -14.466 4.665 1.00 12.91 204 SER A CA 1
ATOM 673 C C . SER A 1 90 ? 11.590 -13.051 4.258 1.00 13.92 204 SER A C 1
ATOM 674 O O . SER A 1 90 ? 11.721 -12.757 3.079 1.00 17.01 204 SER A O 1
ATOM 677 N N . ARG A 1 91 ? 11.747 -12.190 5.239 0.84 12.13 205 ARG A N 1
ATOM 678 C CA . ARG A 1 91 ? 12.169 -10.823 4.945 0.84 13.53 205 ARG A CA 1
ATOM 679 C C . ARG A 1 91 ? 13.685 -10.634 5.021 0.84 15.24 205 ARG A C 1
ATOM 680 O O . ARG A 1 91 ? 14.221 -9.690 4.413 0.84 17.69 205 ARG A O 1
ATOM 688 N N . ASN A 1 92 ? 14.386 -11.575 5.633 0.79 12.90 206 ASN A N 1
ATOM 689 C CA . ASN A 1 92 ? 15.706 -11.373 6.196 0.79 14.29 206 ASN A CA 1
ATOM 690 C C . ASN A 1 92 ? 16.852 -11.260 5.217 0.79 17.32 206 ASN A C 1
ATOM 691 O O . ASN A 1 92 ? 18.002 -11.327 5.655 0.79 19.36 206 ASN A O 1
ATOM 696 N N . TRP A 1 93 ? 16.564 -10.993 3.946 1.00 17.13 207 TRP A N 1
ATOM 697 C CA . TRP A 1 93 ? 17.497 -10.996 2.824 1.00 19.27 207 TRP A CA 1
ATOM 698 C C . TRP A 1 93 ? 17.513 -9.614 2.167 1.00 20.97 207 TRP A C 1
ATOM 699 O O . TRP A 1 93 ? 16.643 -8.772 2.406 1.00 20.54 207 TRP A O 1
ATOM 710 N N . ASN A 1 94 ? 18.497 -9.389 1.290 1.00 23.69 208 ASN A N 1
ATOM 711 C CA . ASN A 1 94 ? 18.715 -8.056 0.717 1.00 25.75 208 ASN A CA 1
ATOM 712 C C . ASN A 1 94 ? 17.840 -7.835 -0.518 1.00 24.24 208 ASN A C 1
ATOM 713 O O . ASN A 1 94 ? 18.270 -7.993 -1.667 1.00 26.12 208 ASN A O 1
ATOM 718 N N . GLY A 1 95 ? 16.597 -7.432 -0.273 1.00 22.71 209 GLY A N 1
ATOM 719 C CA . GLY A 1 95 ? 15.659 -7.149 -1.340 1.00 21.07 209 GLY A CA 1
ATOM 720 C C . GLY A 1 95 ? 14.264 -6.932 -0.792 1.00 19.92 209 GLY A C 1
ATOM 721 O O . GLY A 1 95 ? 14.058 -6.907 0.419 1.00 19.65 209 GLY A O 1
ATOM 722 N N . ARG A 1 96 ? 13.310 -6.773 -1.697 1.00 19.56 210 ARG A N 1
ATOM 723 C CA . ARG A 1 96 ? 11.945 -6.399 -1.344 1.00 19.10 210 ARG A CA 1
ATOM 724 C C . ARG A 1 96 ? 11.049 -7.628 -1.265 1.00 17.39 210 ARG A C 1
ATOM 725 O O . ARG A 1 96 ? 11.043 -8.454 -2.171 1.00 17.57 210 ARG A O 1
ATOM 729 N N . GLY A 1 97 ? 10.294 -7.747 -0.189 1.00 15.99 211 GLY A N 1
ATOM 730 C CA . GLY A 1 97 ? 9.269 -8.756 -0.095 1.00 16.04 211 GLY A CA 1
ATOM 731 C C . GLY A 1 97 ? 9.762 -10.083 0.452 1.00 14.38 211 GLY A C 1
ATOM 732 O O . GLY A 1 97 ? 10.884 -10.251 0.931 1.00 14.90 211 GLY A O 1
ATOM 733 N N . LEU A 1 98 ? 8.869 -11.060 0.351 1.00 13.31 212 LEU A N 1
ATOM 734 C CA . LEU A 1 98 ? 9.055 -12.351 0.990 1.00 13.39 212 LEU A CA 1
ATOM 735 C C . LEU A 1 98 ? 9.609 -13.404 0.059 1.00 12.59 212 LEU A C 1
ATOM 736 O O . LEU A 1 98 ? 9.969 -14.487 0.523 1.00 13.04 212 LEU A O 1
ATOM 741 N N . LEU A 1 99 ? 9.652 -13.134 -1.253 1.00 12.41 213 LEU A N 1
ATOM 742 C CA . LEU A 1 99 ? 9.954 -14.155 -2.251 1.00 11.94 213 LEU A CA 1
ATOM 743 C C . LEU A 1 99 ? 11.179 -13.850 -3.082 1.00 11.21 213 LEU A C 1
ATOM 744 O O . LEU A 1 99 ? 11.996 -14.744 -3.298 1.00 12.03 213 LEU A O 1
ATOM 749 N N . GLY A 1 100 ? 11.278 -12.653 -3.644 1.00 11.40 214 GLY A N 1
ATOM 750 C CA . GLY A 1 100 ? 12.389 -12.344 -4.505 1.00 11.81 214 GLY A CA 1
ATOM 751 C C . GLY A 1 100 ? 12.292 -12.956 -5.881 1.00 11.80 214 GLY A C 1
ATOM 752 O O . GLY A 1 100 ? 13.312 -13.108 -6.554 1.00 14.04 214 GLY A O 1
ATOM 753 N N . CYS A 1 101 ? 11.095 -13.298 -6.332 1.00 12.06 215 CYS A N 1
ATOM 754 C CA . CYS A 1 101 ? 10.914 -13.648 -7.729 1.00 12.94 215 CYS A CA 1
ATOM 755 C C . CYS A 1 101 ? 9.635 -12.999 -8.203 1.00 12.80 215 CYS A C 1
ATOM 756 O O . CYS A 1 101 ? 8.790 -12.581 -7.409 1.00 16.33 215 CYS A O 1
ATOM 759 N N . ARG A 1 102 ? 9.517 -12.905 -9.513 1.00 11.72 216 ARG A N 1
ATOM 760 C CA . ARG A 1 102 ? 8.303 -12.427 -10.143 1.00 12.23 216 ARG A CA 1
ATOM 761 C C . ARG A 1 102 ? 7.528 -13.632 -10.657 1.00 11.81 216 ARG A C 1
ATOM 762 O O . ARG A 1 102 ? 8.085 -14.496 -11.350 1.00 13.29 216 ARG A O 1
ATOM 770 N N . ILE A 1 103 ? 6.257 -13.699 -10.289 1.00 11.95 217 ILE A N 1
ATOM 771 C CA . ILE A 1 103 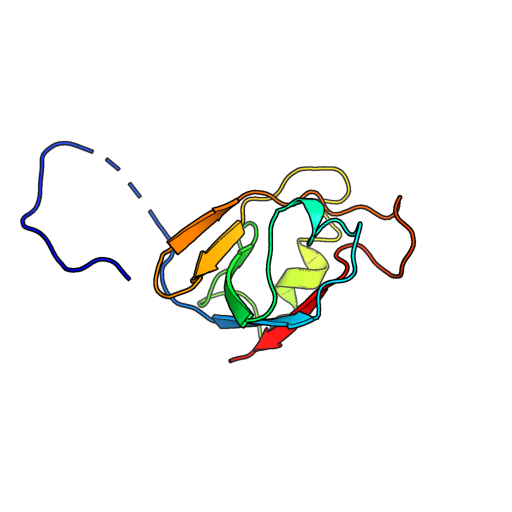? 5.361 -14.784 -10.666 1.00 10.89 217 ILE A CA 1
ATOM 772 C C . ILE A 1 103 ? 4.227 -14.179 -11.456 1.00 11.99 217 ILE A C 1
ATOM 773 O O . ILE A 1 103 ? 3.520 -13.308 -10.944 1.00 13.52 217 ILE A O 1
ATOM 778 N N . GLN A 1 104 ? 4.045 -14.642 -12.690 1.00 13.24 218 GLN A N 1
ATOM 779 C CA . GLN A 1 104 ? 2.984 -14.134 -13.553 1.00 14.58 218 GLN A CA 1
ATOM 780 C C . GLN A 1 104 ? 2.177 -15.284 -14.119 1.00 14.38 218 GLN A C 1
ATOM 781 O O . GLN A 1 104 ? 2.686 -16.378 -14.295 1.00 13.60 218 GLN A O 1
ATOM 787 N N . GLU A 1 105 ? 0.899 -15.041 -14.409 1.00 17.02 219 GLU A N 1
ATOM 788 C CA . GLU A 1 105 ? 0.058 -16.111 -14.933 1.00 19.08 219 GLU A CA 1
ATOM 789 C C . GLU A 1 105 ? 0.470 -16.484 -16.352 1.00 20.75 219 GLU A C 1
ATOM 790 O O . GLU A 1 105 ? 0.921 -15.649 -17.134 1.00 22.86 219 GLU A O 1
ATOM 796 N N . LEU A 1 106 ? 0.320 -17.760 -16.672 1.00 20.19 220 LEU A N 1
ATOM 797 C CA . LEU A 1 106 ? 0.444 -18.216 -18.049 1.00 23.52 220 LEU A CA 1
ATOM 798 C C . LEU A 1 106 ? -0.845 -17.848 -18.753 1.00 29.48 220 LEU A C 1
ATOM 799 O O . LEU A 1 106 ? -0.838 -17.546 -19.935 1.00 32.71 220 LEU A O 1
#

B-factor: mean 17.97, std 7.74, range [7.91, 45.27]